Protein AF-A0A8S7CVG8-F1 (afdb_monomer_lite)

Radius of gyration: 18.75 Å; chains: 1; bounding box: 42×32×54 Å

pLDDT: mean 94.74, std 4.39, range [64.75, 98.62]

Structure (mmCIF, N/CA/C/O backbone):
data_AF-A0A8S7CVG8-F1
#
_entry.id   AF-A0A8S7CVG8-F1
#
loop_
_atom_site.group_PDB
_atom_site.id
_atom_site.type_symbol
_atom_site.label_atom_id
_atom_site.label_alt_id
_atom_site.label_comp_id
_atom_site.label_asym_id
_atom_site.label_entity_id
_atom_site.label_seq_id
_atom_site.pdbx_PDB_ins_code
_atom_site.Cartn_x
_atom_site.Cartn_y
_atom_site.Cartn_z
_atom_site.occupancy
_atom_site.B_iso_or_equiv
_atom_site.auth_seq_id
_atom_site.auth_comp_id
_atom_site.auth_asym_id
_atom_site.auth_atom_id
_atom_site.pdbx_PDB_model_num
ATOM 1 N N . MET A 1 1 ? -1.950 18.935 15.451 1.00 64.75 1 MET A N 1
ATOM 2 C CA . MET A 1 1 ? -3.221 18.201 15.255 1.00 64.75 1 MET A CA 1
ATOM 3 C C . MET A 1 1 ? -3.685 17.653 16.594 1.00 64.75 1 MET A C 1
ATOM 5 O O . MET A 1 1 ? -2.954 16.866 17.183 1.00 64.75 1 MET A O 1
ATOM 9 N N . TYR A 1 2 ? -4.849 18.076 17.087 1.00 82.69 2 TYR A N 1
ATOM 10 C CA . TYR A 1 2 ? -5.453 17.504 18.293 1.00 82.69 2 TYR A CA 1
ATOM 11 C C . TYR A 1 2 ? -6.408 16.385 17.879 1.00 82.69 2 TYR A C 1
ATOM 13 O O . TYR A 1 2 ? -7.338 16.638 17.123 1.00 82.69 2 TYR A O 1
ATOM 21 N N . LYS A 1 3 ? -6.162 15.156 18.336 1.00 93.06 3 LYS A N 1
ATOM 22 C CA . LYS A 1 3 ? -7.047 14.007 18.111 1.00 93.06 3 LYS A CA 1
ATOM 23 C C . LYS A 1 3 ? -7.573 13.499 19.451 1.00 93.06 3 LYS A C 1
ATOM 25 O O . LYS A 1 3 ? -6.824 13.476 20.428 1.00 93.06 3 LYS A O 1
ATOM 30 N N . ASN A 1 4 ? -8.829 13.071 19.494 1.00 95.88 4 ASN A N 1
ATOM 31 C CA . ASN A 1 4 ? -9.525 12.680 20.714 1.00 95.88 4 ASN A CA 1
ATOM 32 C C . ASN A 1 4 ? -9.858 11.183 20.705 1.00 95.88 4 ASN A C 1
ATOM 34 O O . ASN A 1 4 ? -10.682 10.721 19.915 1.00 95.88 4 ASN A O 1
ATOM 38 N N . ASN A 1 5 ? -9.249 10.423 21.618 1.00 96.06 5 ASN A N 1
ATOM 39 C CA . ASN A 1 5 ? -9.662 9.045 21.871 1.00 96.06 5 ASN A CA 1
ATOM 40 C C . ASN A 1 5 ? -10.746 8.999 22.960 1.00 96.06 5 ASN A C 1
ATOM 42 O O . ASN A 1 5 ? -10.470 8.665 24.113 1.00 96.06 5 ASN A O 1
ATOM 46 N N . ASN A 1 6 ? -11.987 9.304 22.573 1.00 96.38 6 ASN A N 1
ATOM 47 C CA . ASN A 1 6 ? -13.154 9.308 23.462 1.00 96.38 6 ASN A CA 1
ATOM 48 C C . ASN A 1 6 ? -13.676 7.905 23.841 1.00 96.38 6 ASN A C 1
ATOM 50 O O . ASN A 1 6 ? -14.682 7.790 24.537 1.00 96.38 6 ASN A O 1
ATOM 54 N N . MET A 1 7 ? -13.002 6.833 23.409 1.00 94.88 7 MET A N 1
ATOM 55 C CA . MET A 1 7 ? -13.324 5.449 23.785 1.00 94.88 7 MET A CA 1
ATOM 56 C C . MET A 1 7 ? -12.233 4.812 24.661 1.00 94.88 7 MET A C 1
ATOM 58 O O . MET A 1 7 ? -12.258 3.601 24.893 1.00 94.88 7 MET A O 1
ATOM 62 N N . LYS A 1 8 ? -11.247 5.587 25.133 1.00 92.19 8 LYS A N 1
ATOM 63 C CA . LYS A 1 8 ? -10.140 5.074 25.951 1.00 92.19 8 LYS A CA 1
ATOM 64 C C . LYS A 1 8 ? -10.674 4.343 27.191 1.00 92.19 8 LYS A C 1
ATOM 66 O O . LYS A 1 8 ? -11.494 4.881 27.924 1.00 92.19 8 LYS A O 1
ATOM 71 N N . GLY A 1 9 ? -10.187 3.124 27.425 1.00 89.00 9 GLY A N 1
ATOM 72 C CA . GLY A 1 9 ? -10.584 2.295 28.571 1.00 89.00 9 GLY A CA 1
ATOM 73 C C . GLY A 1 9 ? -11.844 1.450 28.359 1.00 89.00 9 GLY A C 1
ATOM 74 O O . GLY A 1 9 ? -12.121 0.586 29.188 1.00 89.00 9 GLY A O 1
ATOM 75 N N . LYS A 1 10 ? -12.573 1.633 27.249 1.00 89.00 10 LYS A N 1
ATOM 76 C CA . LYS A 1 10 ? -13.617 0.682 26.839 1.00 89.00 10 LYS A CA 1
ATOM 77 C C . LYS A 1 10 ? -12.988 -0.643 26.378 1.00 89.00 10 LYS A C 1
ATOM 79 O O . LYS A 1 10 ? -11.773 -0.722 26.182 1.00 89.00 10 LYS A O 1
ATOM 84 N N . LYS A 1 11 ? -13.814 -1.686 26.264 1.00 89.88 11 LYS A N 1
ATOM 85 C CA . LYS A 1 11 ? -13.422 -3.031 25.813 1.00 89.88 11 LYS A CA 1
ATOM 86 C C . LYS A 1 11 ? -14.361 -3.509 24.709 1.00 89.88 11 LYS A C 1
ATOM 88 O O . LYS A 1 11 ? -15.082 -4.485 24.881 1.00 89.88 11 LYS A O 1
ATOM 93 N N . GLU A 1 12 ? -14.364 -2.787 23.598 1.00 94.12 12 GLU A N 1
ATOM 94 C CA . GLU A 1 12 ? -15.174 -3.153 22.436 1.00 94.12 12 GLU A CA 1
ATOM 95 C C . GLU A 1 12 ? -14.436 -4.141 21.522 1.00 94.12 12 GLU A C 1
ATOM 97 O O . GLU A 1 12 ? -13.200 -4.214 21.500 1.00 94.12 12 GLU A O 1
ATOM 102 N N . LYS A 1 13 ? -15.199 -4.900 20.731 1.00 93.25 13 LYS A N 1
ATOM 103 C CA . LYS A 1 13 ? -14.653 -5.808 19.714 1.00 93.25 13 LYS A CA 1
ATOM 104 C C . LYS A 1 13 ? -13.794 -5.019 18.715 1.00 93.25 13 LYS A C 1
ATOM 106 O O . LYS A 1 13 ? -14.167 -3.930 18.313 1.00 93.25 13 LYS A O 1
ATOM 111 N N . LEU A 1 14 ? -12.650 -5.558 18.291 1.00 95.94 14 LEU A N 1
ATOM 112 C CA . LEU A 1 14 ? -11.735 -4.911 17.330 1.00 95.94 14 LEU A CA 1
ATOM 113 C C . LEU A 1 14 ? -11.187 -3.528 17.748 1.00 95.94 14 LEU A C 1
ATOM 115 O O . LEU A 1 14 ? -10.501 -2.861 16.970 1.00 95.94 14 LEU A O 1
ATOM 119 N N . GLN A 1 15 ? -11.456 -3.060 18.970 1.00 95.94 15 GLN A N 1
ATOM 120 C CA . GLN A 1 15 ? -11.055 -1.722 19.403 1.00 95.94 15 GLN A CA 1
ATOM 121 C C . GLN A 1 15 ? -9.535 -1.547 19.410 1.00 95.94 15 GLN A C 1
ATOM 123 O O . GLN A 1 15 ? -9.024 -0.460 19.132 1.00 95.94 15 GLN A O 1
ATOM 128 N N . THR A 1 16 ? -8.800 -2.615 19.721 1.00 95.44 16 THR A N 1
ATOM 129 C CA . THR A 1 16 ? -7.337 -2.598 19.743 1.00 95.44 16 THR A CA 1
ATOM 130 C C . THR A 1 16 ? -6.778 -2.429 18.330 1.00 95.44 16 THR A C 1
ATOM 132 O O . THR A 1 16 ? -5.875 -1.621 18.110 1.00 95.44 16 THR A O 1
ATOM 135 N N . GLU A 1 17 ? -7.337 -3.146 17.364 1.00 97.44 17 GLU A N 1
ATOM 136 C CA . GLU A 1 17 ? -6.998 -3.127 15.943 1.00 97.44 17 GLU A CA 1
ATOM 137 C C . GLU A 1 17 ? -7.330 -1.759 15.341 1.00 97.44 17 GLU A C 1
ATOM 139 O O . GLU A 1 17 ? -6.474 -1.139 14.702 1.00 97.44 17 GLU A O 1
ATOM 144 N N . ALA A 1 18 ? -8.521 -1.238 15.642 1.00 97.94 18 ALA A N 1
ATOM 145 C CA . ALA A 1 18 ? -8.946 0.096 15.247 1.00 97.94 18 ALA A CA 1
ATOM 146 C C . ALA A 1 18 ? -8.022 1.168 15.828 1.00 97.94 18 ALA A C 1
ATOM 148 O O . ALA A 1 18 ? -7.539 2.032 15.100 1.00 97.94 18 ALA A O 1
ATOM 149 N N . ASN A 1 19 ? -7.700 1.102 17.124 1.00 97.00 19 ASN A N 1
ATOM 150 C CA . ASN A 1 19 ? -6.804 2.066 17.761 1.00 97.00 19 ASN A CA 1
ATOM 151 C C . ASN A 1 19 ? -5.395 2.006 17.150 1.00 97.00 19 ASN A C 1
ATOM 153 O O . ASN A 1 19 ? -4.780 3.047 16.924 1.00 97.00 19 ASN A O 1
ATOM 157 N N . LYS A 1 20 ? -4.881 0.813 16.822 1.00 97.00 20 LYS A N 1
ATOM 158 C CA . LYS A 1 20 ? -3.611 0.660 16.091 1.00 97.00 20 LYS A CA 1
ATOM 159 C C . LYS A 1 20 ? -3.683 1.323 14.710 1.00 97.00 20 LYS A C 1
ATOM 161 O O . LYS A 1 20 ? -2.820 2.141 14.393 1.00 97.00 20 LYS A O 1
ATOM 166 N N . ALA A 1 21 ? -4.706 1.018 13.910 1.00 97.88 21 ALA A N 1
ATOM 167 C CA . ALA A 1 21 ? -4.883 1.589 12.573 1.00 97.88 21 ALA A CA 1
ATOM 168 C C . ALA A 1 21 ? -5.016 3.119 12.614 1.00 97.88 21 ALA A C 1
ATOM 170 O O . ALA A 1 21 ? -4.287 3.823 11.916 1.00 97.88 21 ALA A O 1
ATOM 171 N N . TRP A 1 22 ? -5.859 3.632 13.508 1.00 98.06 22 TRP A N 1
ATOM 172 C CA . TRP A 1 22 ? -6.062 5.058 13.732 1.00 98.06 22 TRP A CA 1
ATOM 173 C C . TRP A 1 22 ? -4.763 5.763 14.130 1.00 98.06 22 TRP A C 1
ATOM 175 O O . TRP A 1 22 ? -4.377 6.760 13.525 1.00 98.06 22 TRP A O 1
ATOM 185 N N . ASN A 1 23 ? -4.017 5.223 15.101 1.00 96.94 23 ASN A N 1
ATOM 186 C CA . ASN A 1 23 ? -2.723 5.783 15.498 1.00 96.94 23 ASN A CA 1
ATOM 187 C C . ASN A 1 23 ? -1.701 5.777 14.354 1.00 96.94 23 ASN A C 1
ATOM 189 O O . ASN A 1 23 ? -0.945 6.743 14.222 1.00 96.94 23 ASN A O 1
ATOM 193 N N . ASN A 1 24 ? -1.708 4.749 13.504 1.00 96.38 24 ASN A N 1
ATOM 194 C CA . ASN A 1 24 ? -0.820 4.666 12.348 1.00 96.38 24 ASN A CA 1
ATOM 195 C C . ASN A 1 24 ? -1.075 5.780 11.321 1.00 96.38 24 ASN A C 1
ATOM 197 O O . ASN A 1 24 ? -0.103 6.296 10.770 1.00 96.38 24 ASN A O 1
ATOM 201 N N . ILE A 1 25 ? -2.330 6.196 11.098 1.00 96.06 25 ILE A N 1
ATOM 202 C CA . ILE A 1 25 ? -2.662 7.329 10.210 1.00 96.06 25 ILE A CA 1
ATOM 203 C C . ILE A 1 25 ? -1.924 8.591 10.675 1.00 96.06 25 ILE A C 1
ATOM 205 O O . ILE A 1 25 ? -1.119 9.160 9.936 1.00 96.06 25 ILE A O 1
ATOM 209 N N . PHE A 1 26 ? -2.134 8.989 11.932 1.00 96.06 26 PHE A N 1
ATOM 210 C CA . PHE A 1 26 ? -1.525 10.205 12.479 1.00 96.06 26 PHE A CA 1
ATOM 211 C C . PHE A 1 26 ? -0.006 10.094 12.615 1.00 96.06 26 PHE A C 1
ATOM 213 O O . PHE A 1 26 ? 0.697 11.074 12.384 1.00 96.06 26 PHE A O 1
ATOM 220 N N . SER A 1 27 ? 0.521 8.912 12.952 1.00 95.38 27 SER A N 1
ATOM 221 C CA . SER A 1 27 ? 1.970 8.688 12.997 1.00 95.38 27 SER A CA 1
ATOM 222 C C . SER A 1 27 ? 2.613 8.911 11.626 1.00 95.38 27 SER A C 1
ATOM 224 O O . SER A 1 27 ? 3.627 9.600 11.533 1.00 95.38 27 SER A O 1
ATOM 226 N N . ARG A 1 28 ? 2.006 8.399 10.543 1.00 93.50 28 ARG A N 1
ATOM 227 C CA . ARG A 1 28 ? 2.498 8.625 9.174 1.00 93.50 28 ARG A CA 1
ATOM 228 C C . ARG A 1 28 ? 2.507 10.109 8.824 1.00 93.50 28 ARG A C 1
ATOM 230 O O . ARG A 1 28 ? 3.519 10.593 8.333 1.00 93.50 28 ARG A O 1
ATOM 237 N N . ILE A 1 29 ? 1.421 10.822 9.110 1.00 93.44 29 ILE A N 1
ATOM 238 C CA . ILE A 1 29 ? 1.299 12.254 8.796 1.00 93.44 29 ILE A CA 1
ATOM 239 C C . ILE A 1 29 ? 2.329 13.085 9.568 1.00 93.44 29 ILE A C 1
ATOM 241 O O . ILE A 1 29 ? 2.999 13.927 8.980 1.00 93.44 29 ILE A O 1
ATOM 245 N N . ASN A 1 30 ? 2.511 12.815 10.861 1.00 92.81 30 ASN A N 1
ATOM 246 C CA . ASN A 1 30 ? 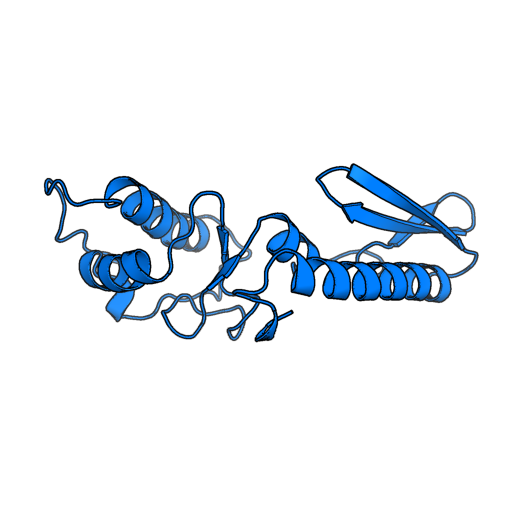3.412 13.606 11.700 1.00 92.81 30 ASN A CA 1
ATOM 247 C C . ASN A 1 30 ? 4.899 13.307 11.450 1.00 92.81 30 ASN A C 1
ATOM 249 O O . ASN A 1 30 ? 5.731 14.191 11.630 1.00 92.81 30 ASN A O 1
ATOM 253 N N . ASN A 1 31 ? 5.242 12.076 11.054 1.00 94.06 31 ASN A N 1
ATOM 254 C CA . ASN A 1 31 ? 6.634 11.613 11.043 1.00 94.06 31 ASN A CA 1
ATOM 255 C C . ASN A 1 31 ? 7.209 11.361 9.640 1.00 94.06 31 ASN A C 1
ATOM 257 O O . ASN A 1 31 ? 8.409 11.125 9.511 1.00 94.06 31 ASN A O 1
ATOM 261 N N . ASN A 1 32 ? 6.397 11.381 8.578 1.00 90.62 32 ASN A N 1
ATOM 262 C CA . ASN A 1 32 ? 6.855 11.067 7.225 1.00 90.62 32 ASN A CA 1
ATOM 263 C C . ASN A 1 32 ? 6.697 12.258 6.271 1.00 90.62 32 ASN A C 1
ATOM 265 O O . ASN A 1 32 ? 5.588 12.656 5.927 1.00 90.62 32 ASN A O 1
ATOM 269 N N . LYS A 1 33 ? 7.820 12.757 5.736 1.00 90.31 33 LYS A N 1
ATOM 270 C CA . LYS A 1 33 ? 7.846 13.857 4.753 1.00 90.31 33 LYS A CA 1
ATOM 271 C C . LYS A 1 33 ? 7.010 13.576 3.496 1.00 90.31 33 LYS A C 1
ATOM 273 O O . LYS A 1 33 ? 6.487 14.515 2.901 1.00 90.31 33 LYS A O 1
ATOM 278 N N . ALA A 1 34 ? 6.847 12.310 3.101 1.00 87.25 34 ALA A N 1
ATOM 279 C CA . ALA A 1 34 ? 5.995 11.925 1.972 1.00 87.25 34 ALA A CA 1
ATOM 280 C C . ALA A 1 34 ? 4.499 12.198 2.226 1.00 87.25 34 ALA A C 1
ATOM 282 O O . ALA A 1 34 ? 3.727 12.285 1.278 1.00 87.25 34 ALA A O 1
ATOM 283 N N . TYR A 1 35 ? 4.100 12.373 3.489 1.00 90.44 35 TYR A N 1
ATOM 284 C CA . TYR A 1 35 ? 2.727 12.641 3.914 1.00 90.44 35 TYR A CA 1
ATOM 285 C C . TYR A 1 35 ? 2.474 14.128 4.214 1.00 90.44 35 TYR A C 1
ATOM 287 O O . TYR A 1 35 ? 1.431 14.468 4.759 1.00 90.44 35 TYR A O 1
ATOM 295 N N . ARG A 1 36 ? 3.384 15.035 3.826 1.00 90.62 36 ARG A N 1
ATOM 296 C CA . ARG A 1 36 ? 3.278 16.478 4.131 1.00 90.62 36 ARG A CA 1
ATOM 297 C C . ARG A 1 36 ? 1.984 17.151 3.648 1.00 90.62 36 ARG A C 1
ATOM 299 O O . ARG A 1 36 ? 1.544 18.110 4.263 1.00 90.62 36 ARG A O 1
ATOM 306 N N . ASN A 1 37 ? 1.408 16.654 2.552 1.00 91.62 37 ASN A N 1
ATOM 307 C CA . ASN A 1 37 ? 0.175 17.175 1.952 1.00 91.62 37 ASN A CA 1
ATOM 308 C C . ASN A 1 37 ? -1.026 16.265 2.245 1.00 91.62 37 ASN A C 1
ATOM 310 O O . ASN A 1 37 ? -2.076 16.426 1.635 1.00 91.62 37 ASN A O 1
ATOM 314 N N . VAL A 1 38 ? -0.850 15.264 3.113 1.00 94.62 38 VAL A N 1
ATOM 315 C CA . VAL A 1 38 ? -1.905 14.316 3.445 1.00 94.62 38 VAL A CA 1
ATOM 316 C C . VAL A 1 38 ? -2.707 14.847 4.622 1.00 94.62 38 VAL A C 1
ATOM 318 O O . VAL A 1 38 ? -2.141 15.189 5.660 1.00 94.62 38 VAL A O 1
ATOM 321 N N . ILE A 1 39 ? -4.026 14.875 4.469 1.00 94.94 39 ILE A N 1
ATOM 322 C CA . ILE A 1 39 ? -4.971 15.326 5.488 1.00 94.94 39 ILE A CA 1
ATOM 323 C C . ILE A 1 39 ? -5.832 14.166 5.997 1.00 94.94 39 ILE A C 1
ATOM 325 O O . ILE A 1 39 ? -5.880 13.087 5.405 1.00 94.94 39 ILE A O 1
ATOM 329 N N . VAL A 1 40 ? -6.508 14.390 7.120 1.00 96.75 40 VAL A N 1
ATOM 330 C CA . VAL A 1 40 ? -7.519 13.487 7.686 1.00 96.75 40 VAL A CA 1
ATOM 331 C C . VAL A 1 40 ? -8.834 14.255 7.719 1.00 96.75 40 VAL A C 1
ATOM 333 O O . VAL A 1 40 ? -8.822 15.435 8.069 1.00 96.75 40 VAL A O 1
ATOM 336 N N . CYS A 1 41 ? -9.954 13.624 7.358 1.00 95.94 41 CYS A N 1
ATOM 337 C CA . CYS A 1 41 ? -11.260 14.263 7.495 1.00 95.94 41 CYS A CA 1
ATOM 338 C C . CYS A 1 41 ? -11.541 14.614 8.966 1.00 95.94 41 CYS A C 1
ATOM 340 O O . CYS A 1 41 ? -11.099 13.921 9.886 1.00 95.94 41 CYS A O 1
ATOM 342 N N . ASN A 1 42 ? -12.293 15.694 9.191 1.00 96.69 42 ASN A N 1
ATOM 343 C CA . ASN A 1 42 ? -12.553 16.216 10.537 1.00 96.69 42 ASN A CA 1
ATOM 344 C C . ASN A 1 42 ? -13.171 15.162 11.471 1.00 96.69 42 ASN A C 1
ATOM 346 O O . ASN A 1 42 ? -12.821 15.086 12.647 1.00 96.69 42 ASN A O 1
ATOM 350 N N . GLU A 1 43 ? -14.044 14.308 10.941 1.00 97.19 43 GLU A N 1
ATOM 351 C CA . GLU A 1 43 ? -14.729 13.265 11.705 1.00 97.19 43 GLU A CA 1
ATOM 352 C C . GLU A 1 43 ? -13.750 12.254 12.308 1.00 97.19 43 GLU A C 1
ATOM 354 O O . GLU A 1 43 ? -13.904 11.864 13.463 1.00 97.19 43 GLU A O 1
ATOM 359 N N . TRP A 1 44 ? -12.699 11.877 11.576 1.00 97.69 44 TRP A N 1
ATOM 360 C CA . TRP A 1 44 ? -11.710 10.891 12.019 1.00 97.69 44 TRP A CA 1
ATOM 361 C C . TRP A 1 44 ? -10.699 11.440 13.035 1.00 97.69 44 TRP A C 1
ATOM 363 O O . TRP A 1 44 ? -9.850 10.688 13.513 1.00 97.69 44 TRP A O 1
ATOM 373 N N . PHE A 1 45 ? -10.793 12.709 13.446 1.00 97.50 45 PHE A N 1
ATOM 374 C CA . PHE A 1 45 ? -10.088 13.191 14.642 1.00 97.50 45 PHE A CA 1
ATOM 375 C C . PHE A 1 45 ? -10.711 12.683 15.944 1.00 97.50 45 PHE A C 1
ATOM 377 O O . PHE A 1 45 ? -10.029 12.669 16.972 1.00 97.50 45 PHE A O 1
ATOM 384 N N . THR A 1 46 ? -11.962 12.227 15.902 1.00 97.94 46 THR A N 1
ATOM 385 C CA . THR A 1 46 ? -12.632 11.551 17.012 1.00 97.94 46 THR A CA 1
ATOM 386 C C . THR A 1 46 ? -12.574 10.044 16.784 1.00 97.94 46 THR A C 1
ATOM 388 O O . THR A 1 46 ? -13.045 9.537 15.768 1.00 97.94 46 THR A O 1
ATOM 391 N N . PHE A 1 47 ? -11.987 9.306 17.728 1.00 98.25 47 PHE A N 1
ATOM 392 C CA . PHE A 1 47 ? -11.726 7.877 17.541 1.00 98.25 47 PHE A CA 1
ATOM 393 C C . PHE A 1 47 ? -12.999 7.042 17.345 1.00 98.25 47 PHE A C 1
ATOM 395 O O . PHE A 1 47 ? -12.980 6.130 16.529 1.00 98.25 47 PHE A O 1
ATOM 402 N N . SER A 1 48 ? -14.097 7.347 18.045 1.00 97.94 48 SER A N 1
ATOM 403 C CA . SER A 1 48 ? -15.376 6.632 17.858 1.00 97.94 48 SER A CA 1
ATOM 404 C C . SER A 1 48 ? -15.908 6.714 16.425 1.00 97.94 48 SER A C 1
ATOM 406 O O . SER A 1 48 ? -16.317 5.687 15.902 1.00 97.94 48 SER A O 1
ATOM 408 N N . ASN A 1 49 ? -15.808 7.867 15.760 1.00 98.31 49 ASN A N 1
ATOM 409 C CA . ASN A 1 49 ? -16.242 8.019 14.365 1.00 98.31 49 ASN A CA 1
ATOM 410 C C . ASN A 1 49 ? -15.385 7.171 13.408 1.00 98.31 49 ASN A C 1
ATOM 412 O O . ASN A 1 49 ? -15.896 6.532 12.493 1.00 98.31 49 ASN A O 1
ATOM 416 N N . PHE A 1 50 ? -14.061 7.134 13.618 1.00 98.44 50 PHE A N 1
ATOM 417 C CA . PHE A 1 50 ? -13.195 6.222 12.861 1.00 98.44 50 PHE A CA 1
ATOM 418 C C . PHE A 1 50 ? -13.526 4.757 13.164 1.00 98.44 50 PHE A C 1
ATOM 420 O O . PHE A 1 50 ? -13.536 3.932 12.258 1.00 98.44 50 PHE A O 1
ATOM 427 N N . TYR A 1 51 ? -13.771 4.431 14.434 1.00 98.38 51 TYR A N 1
ATOM 428 C CA . TYR A 1 51 ? -14.090 3.082 14.886 1.00 98.38 51 TYR A CA 1
ATOM 429 C C . TYR A 1 51 ? -15.389 2.563 14.257 1.00 98.38 51 TYR A C 1
ATOM 431 O O . TYR A 1 51 ? -15.408 1.424 13.807 1.00 98.38 51 TYR A O 1
ATOM 439 N N . GLU A 1 52 ? -16.424 3.400 14.159 1.00 97.94 52 GLU A N 1
ATOM 440 C CA . GLU A 1 52 ? -17.687 3.076 13.485 1.00 97.94 52 GLU A CA 1
ATOM 441 C C . GLU A 1 52 ? -17.473 2.726 12.007 1.00 97.94 52 GLU A C 1
ATOM 443 O O . GLU A 1 52 ? -17.926 1.689 11.543 1.00 97.94 52 GLU A O 1
ATOM 448 N N . TRP A 1 53 ? -16.672 3.504 11.276 1.00 98.19 53 TRP A N 1
ATOM 449 C CA . TRP A 1 53 ? -16.301 3.122 9.911 1.00 98.19 53 TRP A CA 1
ATOM 450 C C . TRP A 1 53 ? -15.434 1.851 9.877 1.00 98.19 53 TRP A C 1
ATOM 452 O O . TRP A 1 53 ? -15.576 1.000 8.997 1.00 98.19 53 TRP A O 1
ATOM 462 N N . PHE A 1 54 ? -14.512 1.707 10.829 1.00 98.31 54 PHE A N 1
ATOM 463 C CA . PHE A 1 54 ? -13.563 0.599 10.874 1.00 98.31 54 PHE A CA 1
ATOM 464 C C . PHE A 1 54 ? -14.263 -0.751 11.037 1.00 98.31 54 PHE A C 1
ATOM 466 O O . PHE A 1 54 ? -13.867 -1.702 10.369 1.00 98.31 54 PHE A O 1
ATOM 473 N N . ILE A 1 55 ? -15.279 -0.860 11.897 1.00 97.50 55 ILE A N 1
ATOM 474 C CA . ILE A 1 55 ? -15.944 -2.146 12.170 1.00 97.50 55 ILE A CA 1
ATOM 475 C C . ILE A 1 55 ? -16.599 -2.755 10.923 1.00 97.50 55 ILE A C 1
ATOM 477 O O . ILE A 1 55 ? -16.565 -3.975 10.770 1.00 97.50 55 ILE A O 1
ATOM 481 N N . ASP A 1 56 ? -17.097 -1.923 10.009 1.00 96.56 56 ASP A N 1
ATOM 482 C CA . ASP A 1 56 ? -17.752 -2.374 8.775 1.00 96.56 56 ASP A CA 1
ATOM 483 C C . ASP A 1 56 ? -16.746 -2.693 7.655 1.00 96.56 56 ASP A C 1
ATOM 485 O O . ASP A 1 56 ? -16.990 -3.518 6.766 1.00 96.56 56 ASP A O 1
ATOM 489 N N . ASN A 1 57 ? -15.579 -2.046 7.690 1.00 96.88 57 ASN A N 1
ATOM 490 C CA . ASN A 1 57 ? -14.609 -2.075 6.594 1.00 96.88 57 ASN A CA 1
ATOM 491 C C . ASN A 1 57 ? -13.376 -2.935 6.879 1.00 96.88 57 ASN A C 1
ATOM 493 O O . ASN A 1 57 ? -12.693 -3.350 5.940 1.00 96.88 57 ASN A O 1
ATOM 497 N N . TYR A 1 58 ? -13.074 -3.207 8.147 1.00 97.69 58 TYR A N 1
ATOM 498 C CA . TYR A 1 58 ? -11.889 -3.955 8.531 1.00 97.69 58 TYR A CA 1
ATOM 499 C C . TYR A 1 58 ? -11.936 -5.392 8.015 1.00 97.69 58 TYR A C 1
ATOM 501 O O . TYR A 1 58 ? -12.934 -6.104 8.126 1.00 97.69 58 TYR A O 1
ATOM 509 N N . VAL A 1 59 ? -10.797 -5.826 7.486 1.00 96.69 59 VAL A N 1
ATOM 510 C CA . VAL A 1 59 ? -10.537 -7.215 7.125 1.00 96.69 59 VAL A CA 1
ATOM 511 C C . VAL A 1 59 ? -9.212 -7.598 7.758 1.00 96.69 59 VAL A C 1
ATOM 513 O O . VAL A 1 59 ? -8.208 -6.895 7.601 1.00 96.69 59 VAL A O 1
ATOM 516 N N . GLU A 1 60 ? -9.205 -8.700 8.501 1.00 96.19 60 GLU A N 1
ATOM 517 C CA . GLU A 1 60 ? -7.996 -9.177 9.159 1.00 96.19 60 GLU A CA 1
ATOM 518 C C . GLU A 1 60 ? -6.879 -9.435 8.133 1.00 96.19 60 GLU A C 1
ATOM 520 O O . GLU A 1 60 ? -7.101 -9.966 7.045 1.00 96.19 60 GLU A O 1
ATOM 525 N N . GLY A 1 61 ? -5.665 -8.982 8.455 1.00 95.12 61 GLY A N 1
ATOM 526 C CA . GLY A 1 61 ? -4.499 -9.079 7.571 1.00 95.12 61 GLY A CA 1
ATOM 527 C C . GLY A 1 61 ? -4.452 -8.069 6.413 1.00 95.12 61 GLY A C 1
ATOM 528 O O . GLY A 1 61 ? -3.413 -7.958 5.757 1.00 95.12 61 GLY A O 1
ATOM 529 N N . TRP A 1 62 ? -5.517 -7.300 6.165 1.00 97.06 62 TRP A N 1
ATOM 530 C CA . TRP A 1 62 ? -5.543 -6.278 5.116 1.00 97.06 62 TRP A CA 1
ATOM 531 C C . TRP A 1 62 ? -5.006 -4.932 5.625 1.00 97.06 62 TRP A C 1
ATOM 533 O O . TRP A 1 62 ? -4.932 -4.654 6.824 1.00 97.06 62 TRP A O 1
ATOM 543 N N . GLN A 1 63 ? -4.594 -4.074 4.696 1.00 96.50 63 GLN A N 1
ATOM 544 C CA . GLN A 1 63 ? -3.985 -2.777 4.959 1.00 96.50 63 GLN A CA 1
ATOM 545 C C . GLN A 1 63 ? -4.947 -1.649 4.599 1.00 96.50 63 GLN A C 1
ATOM 547 O O . GLN A 1 63 ? -5.486 -1.636 3.498 1.00 96.50 63 GLN A O 1
ATOM 552 N N . LEU A 1 64 ? -5.106 -0.686 5.510 1.00 96.94 64 LEU A N 1
ATOM 553 C CA . LEU A 1 64 ? -5.801 0.568 5.233 1.00 96.94 64 LEU A CA 1
ATOM 554 C C . LEU A 1 64 ? -4.975 1.408 4.257 1.00 96.94 64 LEU A C 1
ATOM 556 O O . LEU A 1 64 ? -3.817 1.735 4.553 1.00 96.94 64 LEU A O 1
ATOM 560 N N . ASP A 1 65 ? -5.579 1.782 3.138 1.00 95.31 65 ASP A N 1
ATOM 561 C CA . ASP A 1 65 ? -4.934 2.544 2.079 1.00 95.31 65 ASP A CA 1
ATOM 562 C C . ASP A 1 65 ? -5.836 3.672 1.561 1.00 95.31 65 ASP A C 1
ATOM 564 O O . ASP A 1 65 ? -7.050 3.503 1.489 1.00 95.31 65 ASP A O 1
ATOM 568 N N . LYS A 1 66 ? -5.240 4.825 1.230 1.00 92.62 66 LYS A N 1
ATOM 569 C CA . LYS A 1 66 ? -5.944 6.017 0.713 1.00 92.62 66 LYS A CA 1
ATOM 570 C C . LYS A 1 66 ? -5.685 6.282 -0.776 1.00 92.62 66 LYS A C 1
ATOM 572 O O . LYS A 1 66 ? -6.297 7.157 -1.377 1.00 92.62 66 LYS A O 1
ATOM 577 N N . ASP A 1 67 ? -4.689 5.601 -1.339 1.00 90.56 67 ASP A N 1
ATOM 578 C CA . ASP A 1 67 ? -4.099 5.907 -2.642 1.00 90.56 67 ASP A CA 1
ATO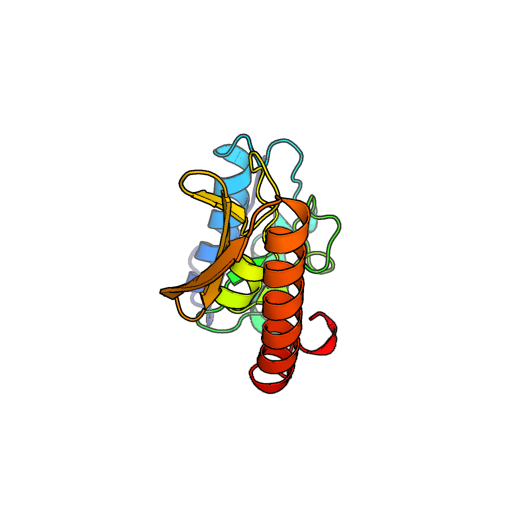M 579 C C . ASP A 1 67 ? -4.779 5.150 -3.789 1.00 90.56 67 ASP A C 1
ATOM 581 O O . ASP A 1 67 ? -4.494 5.437 -4.952 1.00 90.56 67 ASP A O 1
ATOM 585 N N . ILE A 1 68 ? -5.654 4.189 -3.468 1.00 92.12 68 ILE A N 1
ATOM 586 C CA . ILE A 1 68 ? -6.328 3.332 -4.451 1.00 92.12 68 ILE A CA 1
ATOM 587 C C . ILE A 1 68 ? -7.681 3.904 -4.890 1.00 92.12 68 ILE A C 1
ATOM 589 O O . ILE A 1 68 ? -7.932 3.976 -6.087 1.00 92.12 68 ILE A O 1
ATOM 593 N N . VAL A 1 69 ? -8.541 4.309 -3.948 1.00 89.44 69 VAL A N 1
ATOM 594 C CA . VAL A 1 69 ? -9.904 4.800 -4.257 1.00 89.44 69 VAL A CA 1
ATOM 595 C C . VAL A 1 69 ? -10.044 6.318 -4.163 1.00 89.44 69 VAL A C 1
ATOM 597 O O . VAL A 1 69 ? -10.922 6.892 -4.797 1.00 89.44 69 VAL A O 1
ATOM 600 N N . GLY A 1 70 ? -9.196 6.972 -3.367 1.00 82.88 70 GLY A N 1
ATOM 601 C CA . GLY A 1 70 ? -9.258 8.408 -3.129 1.00 82.88 70 GLY A CA 1
ATOM 602 C C . GLY A 1 70 ? -8.373 9.242 -4.057 1.00 82.88 70 GLY A C 1
ATOM 603 O O . GLY A 1 70 ? -7.777 8.771 -5.023 1.00 82.88 70 GLY A O 1
ATOM 604 N N . ASP A 1 71 ? -8.224 10.508 -3.683 1.00 83.25 71 ASP A N 1
ATOM 605 C CA . ASP A 1 71 ? -7.316 11.488 -4.291 1.00 83.25 71 ASP A CA 1
ATOM 606 C C . ASP A 1 71 ? -5.822 11.200 -4.006 1.00 83.25 71 ASP A C 1
ATOM 608 O O . ASP A 1 71 ? -4.929 11.852 -4.551 1.00 83.25 71 ASP A O 1
ATOM 612 N N . GLY A 1 72 ? -5.531 10.220 -3.142 1.00 84.69 72 GLY A N 1
ATOM 613 C CA . GLY A 1 72 ? -4.191 9.911 -2.645 1.00 84.69 72 GLY A CA 1
ATOM 614 C C . GLY A 1 72 ? -3.661 10.898 -1.601 1.00 84.69 72 GLY A C 1
ATOM 615 O O . GLY A 1 72 ? -2.517 10.778 -1.150 1.00 84.69 72 GLY A O 1
ATOM 616 N N . THR A 1 73 ? -4.476 11.856 -1.164 1.00 92.25 73 THR A N 1
ATOM 617 C CA . THR A 1 73 ? -4.107 12.906 -0.207 1.00 92.25 73 THR A CA 1
ATOM 618 C C . THR A 1 73 ? -5.011 12.974 1.016 1.00 92.25 73 THR A C 1
ATOM 620 O O . THR A 1 73 ? -4.623 13.592 2.001 1.00 92.25 73 THR A O 1
ATOM 623 N N . THR A 1 74 ? -6.142 12.276 1.040 1.00 95.69 74 THR A N 1
ATOM 624 C CA . THR A 1 74 ? -7.104 12.369 2.143 1.00 95.69 74 THR A CA 1
ATOM 625 C C . THR A 1 74 ? -7.343 11.013 2.800 1.00 95.69 74 THR A C 1
ATOM 627 O O . THR A 1 74 ? -7.687 10.042 2.138 1.00 95.69 74 THR A O 1
ATOM 630 N N . TYR A 1 75 ? -7.191 10.929 4.124 1.00 96.88 75 TYR A N 1
ATOM 631 C CA . TYR A 1 75 ? -7.759 9.830 4.907 1.00 96.88 75 TYR A CA 1
ATOM 632 C C . TYR A 1 75 ? -9.195 10.175 5.300 1.00 96.88 75 TYR A C 1
ATOM 634 O O . TYR A 1 75 ? -9.435 11.182 5.967 1.00 96.88 75 TYR A O 1
ATOM 642 N N . GLY A 1 76 ? -10.143 9.332 4.909 1.00 96.81 76 GLY A N 1
ATOM 643 C CA . GLY A 1 76 ? -11.554 9.477 5.247 1.00 96.81 76 GLY A CA 1
ATOM 644 C C . GLY A 1 76 ? -12.387 8.340 4.656 1.00 96.81 76 GLY A C 1
ATOM 645 O O . GLY A 1 76 ? -11.879 7.589 3.821 1.00 96.81 76 GLY A O 1
ATOM 646 N N . PRO A 1 77 ? -13.669 8.222 5.036 1.00 96.00 77 PRO A N 1
ATOM 647 C CA . PRO A 1 77 ? -14.495 7.058 4.708 1.00 96.00 77 PRO A CA 1
ATOM 648 C C . PRO A 1 77 ? -14.687 6.834 3.201 1.00 96.00 77 PRO A C 1
ATOM 650 O O . PRO A 1 77 ? -14.813 5.695 2.771 1.00 96.00 77 PRO A O 1
ATOM 653 N N . GLN A 1 78 ? -14.663 7.903 2.400 1.00 94.19 78 GLN A N 1
ATOM 654 C CA . GLN A 1 78 ? -14.802 7.849 0.936 1.00 94.19 78 GLN A CA 1
ATOM 655 C C . GLN A 1 78 ? -13.466 7.696 0.192 1.00 94.19 78 GLN A C 1
ATOM 657 O O . GLN A 1 78 ? -13.450 7.408 -0.998 1.00 94.19 78 GLN A O 1
ATOM 662 N N . HIS A 1 79 ? -12.343 7.915 0.878 1.00 95.06 79 HIS A N 1
ATOM 663 C CA . HIS A 1 79 ? -11.009 7.925 0.271 1.00 95.06 79 HIS A CA 1
ATOM 664 C C . HIS A 1 79 ? -10.182 6.707 0.670 1.00 95.06 79 HIS A C 1
ATOM 666 O O . HIS A 1 79 ? -9.127 6.463 0.090 1.00 95.06 79 HIS A O 1
ATOM 672 N N . CYS A 1 80 ? -10.635 5.957 1.674 1.00 96.38 80 CYS A N 1
ATOM 673 C CA . CYS A 1 80 ? -9.914 4.832 2.229 1.00 96.38 80 CYS A CA 1
ATOM 674 C C . CYS A 1 80 ? -10.599 3.505 1.950 1.00 96.38 80 CYS A C 1
ATOM 676 O O . CYS A 1 80 ? -11.819 3.390 1.973 1.00 96.38 80 CYS A O 1
ATOM 678 N N . ILE A 1 81 ? -9.777 2.477 1.787 1.00 96.56 81 ILE A N 1
ATOM 679 C CA . ILE A 1 81 ? -10.222 1.099 1.662 1.00 96.56 81 ILE A CA 1
ATOM 680 C C . ILE A 1 81 ? -9.218 0.168 2.341 1.00 96.56 81 ILE A C 1
ATOM 682 O O . ILE A 1 81 ? -8.022 0.460 2.410 1.00 96.56 81 ILE A O 1
ATOM 686 N N . TYR A 1 82 ? -9.698 -0.957 2.863 1.00 97.44 82 TYR A N 1
ATOM 687 C CA . TYR A 1 82 ? -8.823 -2.063 3.230 1.00 97.44 82 TYR A CA 1
ATOM 688 C C . TYR A 1 82 ? -8.520 -2.900 1.993 1.00 97.44 82 TYR A C 1
ATOM 690 O O . TYR A 1 82 ? -9.437 -3.315 1.288 1.00 97.44 82 TYR A O 1
ATOM 698 N N . VAL A 1 83 ? -7.243 -3.193 1.753 1.00 97.19 83 VAL A N 1
ATOM 699 C CA . VAL A 1 83 ? -6.805 -4.068 0.656 1.00 97.19 83 VAL A CA 1
ATOM 700 C C . VAL A 1 83 ? -5.737 -5.062 1.116 1.00 97.19 83 VAL A C 1
ATOM 702 O O . VAL A 1 83 ? -4.980 -4.770 2.047 1.00 97.19 83 VAL A O 1
ATOM 705 N N . PRO A 1 84 ? -5.593 -6.222 0.458 1.00 95.94 84 PRO A N 1
ATOM 706 C CA . PRO A 1 84 ? -4.452 -7.101 0.671 1.00 95.94 84 PRO A CA 1
ATOM 707 C C . PRO A 1 84 ? -3.126 -6.365 0.443 1.00 95.94 84 PRO A C 1
ATOM 709 O O . PRO A 1 84 ? -3.009 -5.504 -0.432 1.00 95.94 84 PRO A O 1
ATOM 712 N N . LYS A 1 85 ? -2.081 -6.754 1.183 1.00 93.94 85 LYS A N 1
ATOM 713 C CA . LYS A 1 85 ? -0.734 -6.169 1.046 1.00 93.94 85 LYS A CA 1
ATOM 714 C C . LYS A 1 85 ? -0.223 -6.195 -0.399 1.00 93.94 85 LYS A C 1
ATOM 716 O O . LYS A 1 85 ? 0.443 -5.259 -0.834 1.00 93.94 85 LYS A O 1
ATOM 721 N N . GLU A 1 86 ? -0.510 -7.260 -1.139 1.00 94.12 86 GLU A N 1
ATOM 722 C CA . GLU A 1 86 ? -0.076 -7.385 -2.531 1.00 94.12 86 GLU A CA 1
ATOM 723 C C . GLU A 1 86 ? -0.776 -6.408 -3.477 1.00 94.12 86 GLU A C 1
ATOM 725 O O . GLU A 1 86 ? -0.114 -5.837 -4.343 1.00 94.12 86 GLU A O 1
ATOM 730 N N . VAL A 1 87 ? -2.064 -6.135 -3.255 1.00 95.69 87 VAL A N 1
ATOM 731 C CA . VAL A 1 87 ? -2.806 -5.110 -3.993 1.00 95.69 87 VAL A CA 1
ATOM 732 C C . VAL A 1 87 ? -2.186 -3.747 -3.703 1.00 95.69 87 VAL A C 1
ATOM 734 O O . VAL A 1 87 ? -1.799 -3.043 -4.633 1.00 95.69 87 VAL A O 1
ATOM 737 N N . ASN A 1 88 ? -1.966 -3.408 -2.427 1.00 94.31 88 ASN A N 1
ATOM 738 C CA . ASN A 1 88 ? -1.320 -2.143 -2.073 1.00 94.31 88 ASN A CA 1
ATOM 739 C C . ASN A 1 88 ? 0.042 -1.980 -2.780 1.00 94.31 88 ASN A C 1
ATOM 741 O O . ASN A 1 88 ? 0.304 -0.987 -3.458 1.00 94.31 88 ASN A O 1
ATOM 745 N N . LEU A 1 89 ? 0.906 -2.999 -2.723 1.00 91.75 89 LEU A N 1
ATOM 746 C CA . LEU A 1 89 ? 2.211 -2.960 -3.393 1.00 91.75 89 LEU A CA 1
ATOM 747 C C . LEU A 1 89 ? 2.102 -2.802 -4.920 1.00 91.75 89 LEU A C 1
ATOM 749 O O . LEU A 1 89 ? 2.905 -2.070 -5.518 1.00 91.75 89 LEU A O 1
ATOM 753 N N . LEU A 1 90 ? 1.123 -3.450 -5.556 1.00 93.81 90 LEU A N 1
ATOM 754 C CA . LEU A 1 90 ? 0.917 -3.390 -7.003 1.00 93.81 90 LEU A CA 1
ATOM 755 C C . LEU A 1 90 ? 0.449 -2.006 -7.475 1.00 93.81 90 LEU A C 1
ATOM 757 O O . LEU A 1 90 ? 0.894 -1.546 -8.532 1.00 93.81 90 LEU A O 1
ATOM 761 N N . PHE A 1 91 ? -0.353 -1.302 -6.676 1.00 92.31 91 PHE A N 1
ATOM 762 C CA . PHE A 1 91 ? -0.869 0.037 -6.993 1.00 92.31 91 PHE A CA 1
ATOM 763 C C . PHE A 1 91 ? 0.003 1.180 -6.460 1.00 92.31 91 PHE A C 1
ATOM 765 O O . PHE A 1 91 ? -0.053 2.293 -6.980 1.00 92.31 91 PHE A O 1
ATOM 772 N N . ARG A 1 92 ? 0.899 0.901 -5.504 1.00 89.62 92 ARG A N 1
ATOM 773 C CA . ARG A 1 92 ? 1.824 1.892 -4.943 1.00 89.62 92 ARG A CA 1
ATOM 774 C C . ARG A 1 92 ? 2.585 2.650 -6.030 1.00 89.62 92 ARG A C 1
ATOM 776 O O . ARG A 1 92 ? 3.297 2.041 -6.839 1.00 89.62 92 ARG A O 1
ATOM 783 N N . LYS A 1 93 ? 2.519 3.979 -5.972 1.00 86.81 93 LYS A N 1
ATOM 784 C CA . LYS A 1 93 ? 3.329 4.890 -6.789 1.00 86.81 93 LYS A CA 1
ATOM 785 C C . LYS A 1 93 ? 4.744 4.955 -6.208 1.00 86.81 93 LYS A C 1
ATOM 787 O O . LYS A 1 93 ? 4.920 5.187 -5.014 1.00 86.81 93 LYS A O 1
ATOM 792 N N . VAL A 1 94 ? 5.758 4.710 -7.035 1.00 84.38 94 VAL A N 1
ATOM 793 C CA . VAL A 1 94 ? 7.172 4.740 -6.627 1.00 84.38 94 VAL A CA 1
ATOM 794 C C . VAL A 1 94 ? 7.921 5.638 -7.597 1.00 84.38 94 VAL A C 1
ATOM 796 O O . VAL A 1 94 ? 7.777 5.479 -8.805 1.00 84.38 94 VAL A O 1
ATOM 799 N N . LYS A 1 95 ? 8.718 6.573 -7.075 1.00 87.06 95 LYS A N 1
ATOM 800 C CA . LYS A 1 95 ? 9.633 7.364 -7.899 1.00 87.06 95 LYS A CA 1
ATOM 801 C C . LYS A 1 95 ? 10.862 6.510 -8.206 1.00 87.06 95 LYS A C 1
ATOM 803 O O . LYS A 1 95 ? 11.621 6.184 -7.297 1.00 87.06 95 LYS A O 1
ATOM 808 N N . THR A 1 96 ? 11.028 6.136 -9.466 1.00 90.44 96 THR A N 1
ATOM 809 C CA . THR A 1 96 ? 12.144 5.326 -9.972 1.00 90.44 96 THR A CA 1
ATOM 810 C C . THR A 1 96 ? 12.904 6.089 -11.053 1.00 90.44 96 THR A C 1
ATOM 812 O O . THR A 1 96 ? 12.389 7.061 -11.598 1.00 90.44 96 THR A O 1
ATOM 815 N N . THR A 1 97 ? 14.136 5.669 -11.351 1.00 93.69 97 THR A N 1
ATOM 816 C CA . THR A 1 97 ? 14.945 6.251 -12.441 1.00 93.69 97 THR A CA 1
ATOM 817 C C . THR A 1 97 ? 14.322 5.996 -13.814 1.00 93.69 97 THR A C 1
ATOM 819 O O . THR A 1 97 ? 14.356 6.864 -14.678 1.00 93.69 97 THR A O 1
ATOM 822 N N . TYR A 1 98 ? 13.754 4.804 -13.996 1.00 92.00 98 TYR A N 1
ATOM 823 C CA . TYR A 1 98 ? 12.974 4.409 -15.169 1.00 92.00 98 TYR A CA 1
ATOM 824 C C . TYR A 1 98 ? 11.492 4.353 -14.760 1.00 92.00 98 TYR A C 1
ATOM 826 O O . TYR A 1 98 ? 11.057 5.121 -13.902 1.00 92.00 98 TYR A O 1
ATOM 834 N N . SER A 1 99 ? 10.720 3.410 -15.282 1.00 90.94 99 SER A N 1
ATOM 835 C CA . SER A 1 99 ? 9.364 3.103 -14.825 1.00 90.94 99 SER A CA 1
ATOM 836 C C . SER A 1 99 ? 9.342 2.067 -13.691 1.00 90.94 99 SER A C 1
ATOM 838 O O . SER A 1 99 ? 10.317 1.356 -13.419 1.00 90.94 99 SER A O 1
ATOM 840 N N . LYS A 1 100 ? 8.207 1.989 -12.982 1.00 93.38 100 LYS A N 1
ATOM 841 C CA . LYS A 1 100 ? 7.986 0.974 -11.943 1.00 93.38 100 LYS A CA 1
ATOM 842 C C . LYS A 1 100 ? 8.204 -0.415 -12.547 1.00 93.38 100 LYS A C 1
ATOM 844 O O . LYS A 1 100 ? 7.642 -0.725 -13.585 1.00 93.38 100 LYS A O 1
ATOM 849 N N . GLY A 1 101 ? 8.991 -1.246 -11.866 1.00 95.62 101 GLY A N 1
ATOM 850 C CA . GLY A 1 101 ? 9.295 -2.601 -12.329 1.00 95.62 101 GLY A CA 1
ATOM 851 C C . GLY A 1 101 ? 10.415 -2.688 -13.366 1.00 95.62 101 GLY A C 1
ATOM 852 O O . GLY A 1 101 ? 10.725 -3.794 -13.791 1.00 95.62 101 GLY A O 1
ATOM 853 N N . VAL A 1 102 ? 11.065 -1.576 -13.726 1.00 97.62 102 VAL A N 1
ATOM 854 C CA . VAL A 1 102 ? 12.201 -1.564 -14.658 1.00 97.62 102 VAL A CA 1
ATOM 855 C C . VAL A 1 102 ? 13.491 -1.156 -13.944 1.00 97.62 102 VAL A C 1
ATOM 857 O O . VAL A 1 102 ? 13.537 -0.178 -13.197 1.00 97.62 102 VAL A O 1
ATOM 860 N N . THR A 1 103 ? 14.565 -1.907 -14.184 1.00 97.06 103 THR A N 1
ATOM 861 C CA . THR A 1 103 ? 15.914 -1.643 -13.655 1.00 97.06 103 THR A CA 1
ATOM 862 C C . THR A 1 103 ? 16.972 -1.831 -14.739 1.00 97.06 103 THR A C 1
ATOM 864 O O . THR A 1 103 ? 16.783 -2.613 -15.667 1.00 97.06 103 THR A O 1
ATOM 867 N N . LYS A 1 104 ? 18.109 -1.129 -14.640 1.00 97.75 104 LYS A N 1
ATOM 868 C CA . LYS A 1 104 ? 19.244 -1.351 -15.548 1.00 97.75 104 LYS A CA 1
ATOM 869 C C . LYS A 1 104 ? 19.825 -2.745 -15.301 1.00 97.75 104 LYS A C 1
ATOM 871 O O . LYS A 1 104 ? 19.958 -3.148 -14.147 1.00 97.75 104 LYS A O 1
ATOM 876 N N . ASN A 1 105 ? 20.171 -3.464 -16.368 1.00 97.56 105 ASN A N 1
ATOM 877 C CA . ASN A 1 105 ? 20.819 -4.771 -16.276 1.00 97.56 105 ASN A CA 1
ATOM 878 C C . ASN A 1 105 ? 21.816 -4.958 -17.431 1.00 97.56 105 ASN A C 1
ATOM 880 O O . ASN A 1 105 ? 21.413 -5.185 -18.572 1.00 97.56 105 ASN A O 1
ATOM 884 N N . GLY A 1 106 ? 23.114 -4.832 -17.141 1.00 96.06 106 GLY A N 1
ATOM 885 C CA . GLY A 1 106 ? 24.166 -4.860 -18.161 1.00 96.06 106 GLY A CA 1
ATOM 886 C C . GLY A 1 106 ? 23.953 -3.783 -19.229 1.00 96.06 106 GLY A C 1
ATOM 887 O O . GLY A 1 106 ? 23.729 -2.614 -18.911 1.00 96.06 106 GLY A O 1
ATOM 888 N N . SER A 1 107 ? 23.987 -4.179 -20.502 1.00 95.69 107 SER A N 1
ATOM 889 C CA . SER A 1 107 ? 23.682 -3.287 -21.626 1.00 95.69 107 SER A CA 1
ATOM 890 C C . SER A 1 107 ? 22.184 -2.981 -21.770 1.00 95.69 107 SER A C 1
ATOM 892 O O . SER A 1 107 ? 21.841 -1.931 -22.311 1.00 95.69 107 SER A O 1
ATOM 894 N N . GLY A 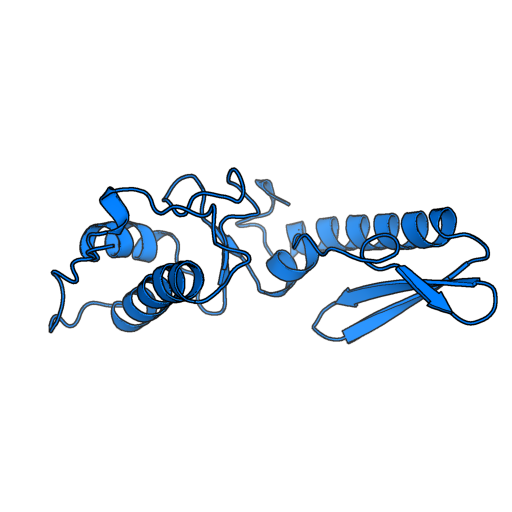1 108 ? 21.294 -3.815 -21.222 1.00 97.94 108 GLY A N 1
ATOM 895 C CA . GLY A 1 108 ? 19.839 -3.699 -21.357 1.00 97.94 108 GLY A CA 1
ATOM 896 C C . GLY A 1 108 ? 19.113 -3.206 -20.101 1.00 97.94 108 GLY A C 1
ATOM 897 O O . GLY A 1 108 ? 19.687 -2.537 -19.233 1.00 97.94 108 GLY A O 1
ATOM 898 N N . TYR A 1 109 ? 17.822 -3.528 -20.032 1.00 98.62 109 TYR A N 1
ATOM 899 C CA . TYR A 1 109 ? 16.876 -3.154 -18.983 1.00 98.62 109 TYR A CA 1
ATOM 900 C C . TYR A 1 109 ? 16.038 -4.367 -18.591 1.00 98.62 109 TYR A C 1
ATOM 902 O O . TYR A 1 109 ? 15.393 -4.987 -19.430 1.00 98.62 109 TYR A O 1
ATOM 910 N N . GLN A 1 110 ? 16.052 -4.726 -17.315 1.00 98.44 110 GLN A N 1
ATOM 911 C CA . GLN A 1 110 ? 15.292 -5.851 -16.799 1.00 98.44 110 GLN A CA 1
ATOM 912 C C . GLN A 1 110 ? 13.915 -5.391 -16.323 1.00 98.44 110 GLN A C 1
ATOM 914 O O . GLN A 1 110 ? 13.808 -4.461 -15.520 1.00 98.44 110 GLN A O 1
ATOM 919 N N . ALA A 1 111 ? 12.884 -6.100 -16.773 1.00 98.44 111 ALA A N 1
ATOM 920 C CA . ALA A 1 111 ? 11.535 -5.996 -16.241 1.00 98.44 111 ALA A CA 1
ATOM 921 C C . ALA A 1 111 ? 11.356 -6.990 -15.081 1.00 98.44 111 ALA A C 1
ATOM 923 O O . ALA A 1 111 ? 11.809 -8.139 -15.150 1.00 98.44 111 ALA A O 1
ATOM 924 N N . GLN A 1 112 ? 10.708 -6.566 -13.999 1.00 97.50 112 GLN A N 1
ATOM 925 C CA . GLN A 1 112 ? 10.459 -7.394 -12.822 1.00 97.50 112 GLN A CA 1
ATOM 926 C C . GLN A 1 112 ? 9.179 -6.993 -12.086 1.00 97.50 112 GLN A C 1
ATOM 928 O O . GLN A 1 112 ? 8.831 -5.816 -11.997 1.00 97.50 112 GLN A O 1
ATOM 933 N N . ILE A 1 113 ? 8.506 -7.978 -11.498 1.00 96.00 113 ILE A N 1
ATOM 934 C CA . ILE A 1 113 ? 7.280 -7.798 -10.715 1.00 96.00 113 ILE A CA 1
ATOM 935 C C . ILE A 1 113 ? 7.376 -8.584 -9.410 1.00 96.00 113 ILE A C 1
ATOM 937 O O . ILE A 1 113 ? 7.961 -9.661 -9.369 1.00 96.00 113 ILE A O 1
ATOM 941 N N . THR A 1 114 ? 6.819 -8.050 -8.324 1.00 92.00 114 THR A N 1
ATOM 942 C CA . THR A 1 114 ? 6.748 -8.774 -7.049 1.00 92.00 114 THR A CA 1
ATOM 943 C C . THR A 1 114 ? 5.376 -9.416 -6.895 1.00 92.00 114 THR A C 1
ATOM 945 O O . THR A 1 114 ? 4.378 -8.702 -6.838 1.00 92.00 114 THR A O 1
ATOM 948 N N . ILE A 1 115 ? 5.334 -10.742 -6.779 1.00 89.75 115 ILE A N 1
ATOM 949 C CA . ILE A 1 115 ? 4.121 -11.542 -6.553 1.00 89.75 115 ILE A CA 1
ATOM 950 C C . ILE A 1 115 ? 4.384 -12.444 -5.347 1.00 89.75 115 ILE A C 1
ATOM 952 O O . ILE A 1 115 ? 5.445 -13.056 -5.262 1.00 89.75 115 ILE A O 1
ATOM 956 N N . ASN A 1 116 ? 3.461 -12.504 -4.381 1.00 84.06 116 ASN A N 1
ATOM 957 C CA . ASN A 1 116 ? 3.616 -13.310 -3.158 1.00 84.06 116 ASN A CA 1
ATOM 958 C C . ASN A 1 116 ? 4.948 -13.068 -2.418 1.00 84.06 116 ASN A C 1
ATOM 960 O O . ASN A 1 116 ? 5.570 -13.987 -1.898 1.00 84.06 116 ASN A O 1
ATOM 964 N N . SER A 1 117 ? 5.400 -11.809 -2.376 1.00 84.50 117 SER A N 1
ATOM 965 C CA . SER A 1 117 ? 6.703 -11.384 -1.827 1.00 84.50 117 SER A CA 1
ATOM 966 C C . SER A 1 117 ? 7.948 -11.866 -2.589 1.00 84.50 117 SER A C 1
ATOM 968 O O . SER A 1 117 ? 9.055 -11.489 -2.214 1.00 84.50 117 SER A O 1
ATOM 970 N N . ASN A 1 118 ? 7.788 -12.595 -3.694 1.00 91.06 118 ASN A N 1
ATOM 971 C CA . ASN A 1 118 ? 8.880 -13.017 -4.565 1.00 91.06 118 ASN A CA 1
ATOM 972 C C . ASN A 1 118 ? 9.042 -12.039 -5.727 1.00 91.06 118 ASN A C 1
ATOM 974 O O . ASN A 1 118 ? 8.077 -11.717 -6.421 1.00 91.06 118 ASN A O 1
ATOM 978 N N . ASN A 1 119 ? 10.266 -11.558 -5.949 1.00 92.81 119 ASN A N 1
ATOM 979 C CA . ASN A 1 119 ? 10.580 -10.704 -7.089 1.00 92.81 119 ASN A CA 1
ATOM 980 C C . ASN A 1 119 ? 10.869 -11.571 -8.324 1.00 92.81 119 ASN A C 1
ATOM 982 O O . ASN A 1 119 ? 11.918 -12.203 -8.425 1.00 92.81 119 ASN A O 1
ATOM 986 N N . MET A 1 120 ? 9.911 -11.619 -9.243 1.00 96.25 120 MET A N 1
ATOM 987 C CA . MET A 1 120 ? 9.988 -12.377 -10.484 1.00 96.25 120 MET A CA 1
ATOM 988 C C . MET A 1 120 ? 10.624 -11.536 -11.586 1.00 96.25 12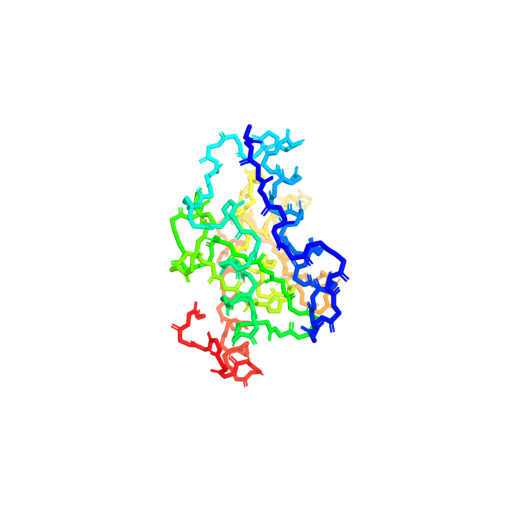0 MET A C 1
ATOM 990 O O . MET A 1 120 ? 10.221 -10.395 -11.824 1.00 96.25 120 MET A O 1
ATOM 994 N N . LYS A 1 121 ? 11.596 -12.122 -12.289 1.00 97.81 121 LYS A N 1
ATOM 995 C CA . LYS A 1 121 ? 12.228 -11.524 -13.468 1.00 97.81 121 LYS A CA 1
ATOM 996 C C . LYS A 1 121 ? 11.384 -11.852 -14.697 1.00 97.81 121 LYS A C 1
ATOM 998 O O . LYS A 1 121 ? 11.108 -13.019 -14.945 1.00 97.81 121 LYS A O 1
ATOM 1003 N N . LEU A 1 122 ? 10.996 -10.833 -15.454 1.00 98.00 122 LEU A N 1
ATOM 1004 C CA . LEU A 1 122 ? 10.137 -10.964 -16.637 1.00 98.00 122 LEU A CA 1
ATOM 1005 C C . LEU A 1 122 ? 10.937 -10.998 -17.947 1.00 98.00 122 LEU A C 1
ATOM 1007 O O . LEU A 1 122 ? 10.397 -11.335 -18.991 1.00 98.00 122 LEU A O 1
ATOM 1011 N N . GLY A 1 123 ? 12.225 -10.655 -17.886 1.00 98.25 123 GLY A N 1
ATOM 1012 C CA . GLY A 1 123 ? 13.124 -10.608 -19.036 1.00 98.25 123 GLY A CA 1
ATOM 1013 C C . GLY A 1 123 ? 14.085 -9.428 -18.948 1.00 98.25 123 GLY A C 1
ATOM 1014 O O . GLY A 1 123 ? 13.947 -8.566 -18.079 1.00 98.25 123 GLY A O 1
ATOM 1015 N N . THR A 1 124 ? 15.077 -9.404 -19.838 1.00 98.56 124 THR A N 1
ATOM 1016 C CA . THR A 1 124 ? 15.949 -8.242 -20.070 1.00 98.56 124 THR A CA 1
ATOM 1017 C C . THR A 1 124 ? 15.816 -7.820 -21.523 1.00 98.56 124 THR A C 1
ATOM 1019 O O . THR A 1 124 ? 15.903 -8.660 -22.413 1.00 98.56 124 THR A O 1
ATOM 1022 N N . TYR A 1 125 ? 15.608 -6.526 -21.741 1.00 98.50 125 TYR A N 1
ATOM 1023 C CA . TYR A 1 125 ? 15.262 -5.939 -23.026 1.00 98.50 125 TYR A CA 1
ATOM 1024 C C . TYR A 1 125 ? 16.275 -4.859 -23.427 1.00 98.50 125 TYR A C 1
ATOM 1026 O O . TYR A 1 125 ? 16.873 -4.232 -22.545 1.00 98.50 125 TYR A O 1
ATOM 1034 N N . PRO A 1 126 ? 16.487 -4.618 -24.731 1.00 98.31 126 PRO A N 1
ATOM 1035 C CA . PRO A 1 126 ? 17.384 -3.566 -25.208 1.00 98.31 126 PRO A CA 1
ATOM 1036 C C . PRO A 1 126 ? 16.989 -2.158 -24.746 1.00 98.31 126 PRO A C 1
ATOM 1038 O O . PRO A 1 126 ? 17.866 -1.349 -24.437 1.00 98.31 126 PRO A O 1
ATOM 1041 N N . THR A 1 127 ? 15.688 -1.865 -24.654 1.00 98.19 127 THR A N 1
ATOM 1042 C CA . THR A 1 127 ? 15.179 -0.525 -24.322 1.00 98.19 127 THR A CA 1
ATOM 1043 C C . THR A 1 127 ? 14.357 -0.487 -23.030 1.00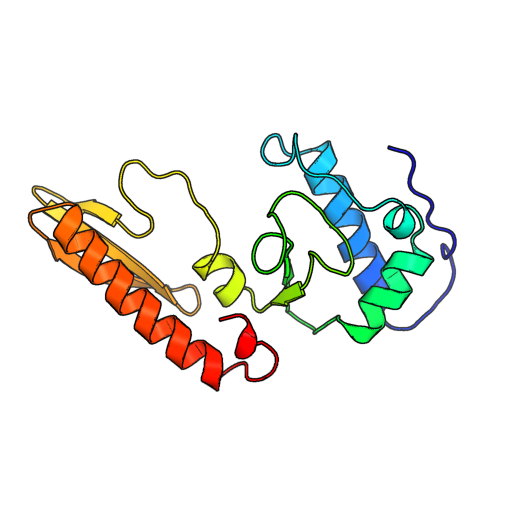 98.19 127 THR A C 1
ATOM 1045 O O . THR A 1 127 ? 13.788 -1.488 -22.590 1.00 98.19 127 THR A O 1
ATOM 1048 N N . VAL A 1 128 ? 14.258 0.705 -22.425 1.00 98.12 128 VAL A N 1
ATOM 1049 C CA . VAL A 1 128 ? 13.364 0.954 -21.277 1.00 98.12 128 VAL A CA 1
ATOM 1050 C C . VAL A 1 128 ? 11.909 0.670 -21.653 1.00 98.12 128 VAL A C 1
ATOM 1052 O O . VAL A 1 128 ? 11.197 0.053 -20.871 1.00 98.12 128 VAL A O 1
ATOM 1055 N N . GLN A 1 129 ? 11.485 1.085 -22.851 1.00 98.19 129 GLN A N 1
ATOM 1056 C CA . GLN A 1 129 ? 10.103 0.957 -23.312 1.00 98.19 129 GLN A CA 1
ATOM 1057 C C . GLN A 1 129 ? 9.674 -0.509 -23.466 1.00 98.19 129 GLN A C 1
ATOM 1059 O O . GLN A 1 129 ? 8.575 -0.873 -23.061 1.00 98.19 129 GLN A O 1
ATOM 1064 N N . GLU A 1 130 ? 10.537 -1.375 -23.998 1.00 98.44 130 GLU A N 1
ATOM 1065 C CA . GLU A 1 130 ? 10.244 -2.811 -24.099 1.00 98.44 130 GLU A CA 1
ATOM 1066 C C . GLU A 1 130 ? 10.147 -3.476 -22.720 1.00 98.44 130 GLU A C 1
ATOM 1068 O O . GLU A 1 130 ? 9.227 -4.258 -22.474 1.00 98.44 130 GLU A O 1
ATOM 1073 N N . ALA A 1 131 ? 11.049 -3.127 -21.794 1.00 98.56 131 ALA A N 1
ATOM 1074 C CA . ALA A 1 131 ? 10.982 -3.614 -20.417 1.00 98.56 131 ALA A CA 1
ATOM 1075 C C . ALA A 1 131 ? 9.720 -3.114 -19.692 1.00 98.56 131 ALA A C 1
ATOM 1077 O O . ALA A 1 131 ? 9.096 -3.857 -18.934 1.00 98.56 131 ALA A O 1
ATOM 1078 N N . GLU A 1 132 ? 9.313 -1.872 -19.948 1.00 97.94 132 GLU A N 1
ATOM 1079 C CA . GLU A 1 132 ? 8.079 -1.304 -19.414 1.00 97.94 132 GLU A CA 1
ATOM 1080 C C . GLU A 1 132 ? 6.848 -2.027 -19.955 1.00 97.94 132 GLU A C 1
ATOM 1082 O O . GLU A 1 132 ? 5.998 -2.435 -19.168 1.00 97.94 132 GLU A O 1
ATOM 1087 N N . ASN A 1 133 ? 6.783 -2.286 -21.262 1.00 98.38 133 ASN A N 1
ATOM 1088 C CA . ASN A 1 133 ? 5.698 -3.059 -21.867 1.00 98.38 133 ASN A CA 1
ATOM 1089 C C . ASN A 1 133 ? 5.596 -4.466 -21.259 1.00 98.38 133 ASN A C 1
ATOM 1091 O O . ASN A 1 133 ? 4.501 -4.919 -20.924 1.00 98.38 133 ASN A O 1
ATOM 1095 N N . ALA A 1 134 ? 6.729 -5.143 -21.046 1.00 98.50 134 ALA A N 1
ATOM 1096 C CA . ALA A 1 134 ? 6.755 -6.447 -20.386 1.00 98.50 134 ALA A CA 1
ATOM 1097 C C . ALA A 1 134 ? 6.220 -6.383 -18.944 1.00 98.50 134 ALA A C 1
ATOM 1099 O O . ALA A 1 134 ? 5.421 -7.230 -18.537 1.00 98.50 134 ALA A O 1
ATOM 1100 N N . TYR A 1 135 ? 6.608 -5.356 -18.181 1.00 97.94 135 TYR A N 1
ATOM 1101 C CA . TYR A 1 135 ? 6.070 -5.121 -16.842 1.00 97.94 135 TYR A CA 1
ATOM 1102 C C . TYR A 1 135 ? 4.565 -4.815 -16.863 1.00 97.94 135 TYR A C 1
ATOM 1104 O O . TYR A 1 135 ? 3.827 -5.362 -16.044 1.00 97.94 135 TYR A O 1
ATOM 1112 N N . LEU A 1 136 ? 4.093 -3.969 -17.784 1.00 97.44 136 LEU A N 1
ATOM 1113 C CA . LEU A 1 136 ? 2.682 -3.593 -17.897 1.00 97.44 136 LEU A CA 1
ATOM 1114 C C . LEU A 1 136 ? 1.802 -4.796 -18.243 1.00 97.44 136 LEU A C 1
ATOM 1116 O O . LEU A 1 136 ? 0.766 -4.976 -17.604 1.00 97.44 136 LEU A O 1
ATOM 1120 N N . ASN A 1 137 ? 2.249 -5.661 -19.156 1.00 98.25 137 ASN A N 1
ATOM 1121 C CA . ASN A 1 137 ? 1.559 -6.911 -19.483 1.00 98.25 137 ASN A CA 1
ATOM 1122 C C . ASN A 1 137 ? 1.472 -7.846 -18.266 1.00 98.25 137 ASN A C 1
ATOM 1124 O O . ASN A 1 137 ? 0.395 -8.338 -17.933 1.00 98.25 137 ASN A O 1
ATOM 1128 N N . ALA A 1 138 ? 2.581 -8.046 -17.546 1.00 97.94 138 ALA A N 1
ATOM 1129 C CA . ALA A 1 138 ? 2.580 -8.866 -16.333 1.00 97.94 138 ALA A CA 1
ATOM 1130 C C . ALA A 1 138 ? 1.700 -8.267 -15.222 1.00 97.94 138 ALA A C 1
ATOM 1132 O O . ALA A 1 138 ? 0.996 -8.993 -14.519 1.00 97.94 138 ALA A O 1
ATOM 1133 N N . ARG A 1 139 ? 1.706 -6.937 -15.072 1.00 96.81 139 ARG A N 1
ATOM 1134 C CA . ARG A 1 139 ? 0.849 -6.222 -14.121 1.00 96.81 139 ARG A CA 1
ATOM 1135 C C . ARG A 1 139 ? -0.628 -6.380 -14.471 1.00 96.81 139 ARG A C 1
ATOM 1137 O O . ARG A 1 139 ? -1.411 -6.601 -13.555 1.00 96.81 139 ARG A O 1
ATOM 1144 N N . TYR A 1 140 ? -0.996 -6.271 -15.747 1.00 97.56 140 TYR A N 1
ATOM 1145 C CA . TYR A 1 140 ? -2.369 -6.473 -16.209 1.00 97.56 140 TYR A CA 1
ATOM 1146 C C . TYR A 1 140 ? -2.861 -7.885 -15.876 1.00 97.56 140 TYR A C 1
ATOM 1148 O O . TYR A 1 140 ? -3.858 -8.029 -15.177 1.00 97.56 140 TYR A O 1
ATOM 1156 N N . ASN A 1 141 ? -2.096 -8.917 -16.246 1.00 97.50 141 ASN A N 1
ATOM 1157 C CA . ASN A 1 141 ? -2.448 -10.304 -15.927 1.00 97.50 141 ASN A CA 1
ATOM 1158 C C . ASN A 1 141 ? -2.605 -10.516 -14.415 1.00 97.50 141 ASN A C 1
ATOM 1160 O O . ASN A 1 141 ? -3.566 -11.138 -13.967 1.00 97.50 141 ASN A O 1
ATOM 1164 N N . ARG A 1 142 ? -1.706 -9.932 -13.607 1.00 97.12 142 ARG A N 1
ATOM 1165 C CA . ARG A 1 142 ? -1.813 -10.035 -12.150 1.00 97.12 142 ARG A CA 1
ATOM 1166 C C . ARG A 1 142 ? -3.060 -9.337 -11.602 1.00 97.12 142 ARG A C 1
ATOM 1168 O O . ARG A 1 142 ? -3.634 -9.828 -10.638 1.00 97.12 142 ARG A O 1
ATOM 1175 N N . ILE A 1 143 ? -3.484 -8.213 -12.178 1.00 97.19 143 ILE A N 1
ATOM 1176 C CA . ILE A 1 143 ? -4.734 -7.539 -11.791 1.00 97.19 143 ILE A CA 1
ATOM 1177 C C . ILE A 1 143 ? -5.939 -8.448 -12.062 1.00 97.19 143 ILE A C 1
ATOM 1179 O O . ILE A 1 143 ? -6.777 -8.606 -11.176 1.00 97.19 143 ILE A O 1
ATOM 1183 N N . GLU A 1 144 ? -5.993 -9.098 -13.225 1.00 98.00 144 GLU A N 1
ATOM 1184 C CA . GLU A 1 144 ? -7.080 -10.025 -13.569 1.00 98.00 144 GLU A CA 1
ATOM 1185 C C . GLU A 1 144 ? -7.139 -11.231 -12.618 1.00 98.00 144 GLU A C 1
ATOM 1187 O O . GLU A 1 144 ? -8.210 -11.592 -12.131 1.00 98.00 144 GLU A O 1
ATOM 1192 N N . GLU A 1 145 ? -5.991 -11.796 -12.237 1.00 97.25 145 GLU A N 1
ATOM 1193 C CA . GLU A 1 145 ? -5.933 -12.833 -11.198 1.00 97.25 145 GLU A CA 1
ATOM 1194 C C . GLU A 1 145 ? -6.430 -12.321 -9.836 1.00 97.25 145 GLU A C 1
ATOM 1196 O O . GLU A 1 145 ? -7.189 -13.000 -9.142 1.00 97.25 145 GLU A O 1
ATOM 1201 N N . LEU A 1 146 ? -6.017 -11.114 -9.435 1.00 96.62 146 LEU A N 1
ATOM 1202 C CA . LEU A 1 146 ? -6.399 -10.522 -8.151 1.00 96.62 146 LEU A CA 1
ATOM 1203 C C . LEU A 1 146 ? -7.904 -10.230 -8.067 1.00 96.62 146 LEU A C 1
ATOM 1205 O O . LEU A 1 146 ? -8.461 -10.345 -6.977 1.00 96.62 146 LEU A O 1
ATOM 1209 N N . LYS A 1 147 ? -8.574 -9.915 -9.183 1.00 97.69 147 LYS A N 1
ATOM 1210 C CA . LYS A 1 147 ? -10.043 -9.778 -9.237 1.00 97.69 147 LYS A CA 1
ATOM 1211 C C . LYS A 1 147 ? -10.756 -11.076 -8.868 1.00 97.69 147 LYS A C 1
ATOM 1213 O O . LYS A 1 147 ? -11.763 -11.039 -8.166 1.00 97.69 147 LYS A O 1
ATOM 1218 N N . ILE A 1 148 ? -10.213 -12.213 -9.303 1.00 97.81 148 ILE A N 1
ATOM 1219 C CA . ILE A 1 148 ? -10.759 -13.541 -8.999 1.00 97.81 148 ILE A CA 1
ATOM 1220 C C . ILE A 1 148 ? -10.474 -13.916 -7.539 1.00 97.81 148 ILE A C 1
ATOM 1222 O O . ILE A 1 148 ? -11.359 -14.410 -6.846 1.00 97.81 148 ILE A O 1
ATOM 1226 N N . ILE A 1 149 ? -9.254 -13.655 -7.056 1.00 96.69 149 ILE A N 1
ATOM 1227 C CA . ILE A 1 149 ? -8.845 -13.971 -5.676 1.00 96.69 149 ILE A CA 1
ATOM 1228 C C . ILE A 1 149 ? -9.599 -13.099 -4.658 1.00 96.69 149 ILE A C 1
ATOM 1230 O O . ILE A 1 149 ? -9.960 -13.574 -3.580 1.00 96.69 149 ILE A O 1
ATOM 1234 N N . TYR A 1 150 ? -9.854 -11.831 -4.989 1.00 96.75 150 TYR A N 1
ATOM 1235 C CA . TYR A 1 150 ? -10.456 -10.847 -4.090 1.00 96.75 150 TYR A CA 1
ATOM 1236 C C . TYR A 1 150 ? -11.739 -10.235 -4.669 1.00 96.75 150 TYR A C 1
ATOM 1238 O O . TYR A 1 150 ? -11.788 -9.027 -4.926 1.00 96.75 150 TYR A O 1
ATOM 1246 N N . PRO A 1 151 ? -12.828 -11.018 -4.791 1.00 96.12 151 PRO A N 1
ATOM 1247 C CA . PRO A 1 151 ? -14.072 -10.548 -5.403 1.00 96.12 151 PRO A CA 1
ATOM 1248 C C . PRO A 1 151 ? -14.661 -9.317 -4.693 1.00 96.12 151 PRO A C 1
ATOM 1250 O O . PRO A 1 151 ? -15.248 -8.456 -5.342 1.00 96.12 151 PRO A O 1
ATOM 1253 N N . ARG A 1 152 ? -14.428 -9.164 -3.377 1.00 94.38 152 ARG A N 1
ATOM 1254 C CA . ARG A 1 152 ? -14.867 -7.997 -2.582 1.00 94.38 152 ARG A CA 1
ATOM 1255 C C . ARG A 1 152 ? -14.346 -6.658 -3.124 1.00 94.38 152 ARG A C 1
ATOM 1257 O O . ARG A 1 152 ? -15.018 -5.644 -2.967 1.00 94.38 152 ARG A O 1
ATOM 1264 N N . ILE A 1 153 ? -13.166 -6.644 -3.741 1.00 95.81 153 ILE A N 1
ATOM 1265 C CA . ILE A 1 153 ? -12.523 -5.429 -4.266 1.00 95.81 153 ILE A CA 1
ATOM 1266 C C . ILE A 1 153 ? -12.327 -5.479 -5.784 1.00 95.81 153 ILE A C 1
ATOM 1268 O O . ILE A 1 153 ? -11.684 -4.599 -6.339 1.00 95.81 153 ILE A O 1
ATOM 1272 N N . ALA A 1 154 ? -12.905 -6.458 -6.484 1.00 96.12 154 ALA A N 1
ATOM 1273 C CA . ALA A 1 154 ? -12.728 -6.601 -7.930 1.00 96.12 154 ALA A CA 1
ATOM 1274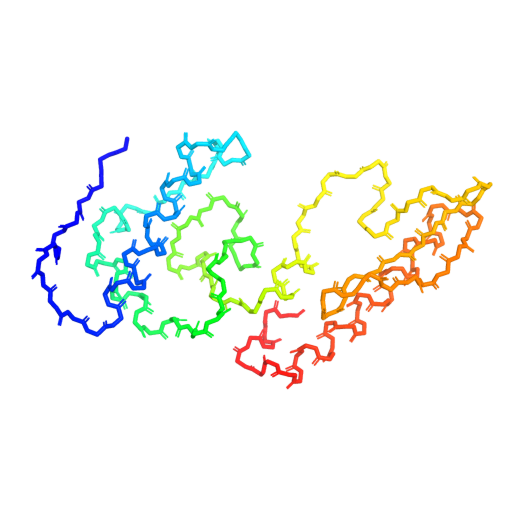 C C . ALA A 1 154 ? -13.182 -5.364 -8.728 1.00 96.12 154 ALA A C 1
ATOM 1276 O O . ALA A 1 154 ? -12.630 -5.086 -9.784 1.00 96.12 154 ALA A O 1
ATOM 1277 N N . HIS A 1 155 ? -14.148 -4.601 -8.208 1.00 93.50 155 HIS A N 1
ATOM 1278 C CA . HIS A 1 155 ? -14.663 -3.378 -8.831 1.00 93.50 155 HIS A CA 1
ATOM 1279 C C . HIS A 1 155 ? -13.691 -2.181 -8.790 1.00 93.50 155 HIS A C 1
ATOM 1281 O O . HIS A 1 155 ? -13.924 -1.204 -9.497 1.00 93.50 155 HIS A O 1
ATOM 1287 N N . ILE A 1 156 ? -12.633 -2.236 -7.969 1.00 91.62 156 ILE A N 1
ATOM 1288 C CA . ILE A 1 156 ? -11.596 -1.187 -7.880 1.00 91.62 156 ILE A CA 1
ATOM 1289 C C . ILE A 1 156 ? -10.237 -1.622 -8.448 1.00 91.62 156 ILE A C 1
ATOM 1291 O O . ILE A 1 156 ? -9.291 -0.833 -8.434 1.00 91.62 156 ILE A O 1
ATOM 1295 N N . LEU A 1 157 ? -10.118 -2.883 -8.875 1.00 91.00 157 LEU A N 1
ATOM 1296 C CA . LEU A 1 157 ? -8.915 -3.445 -9.491 1.00 91.00 157 LEU A CA 1
ATOM 1297 C C . LEU A 1 157 ? -8.987 -3.300 -11.011 1.00 91.00 157 LEU A C 1
ATOM 1299 O O . LEU A 1 157 ? -7.924 -3.026 -11.607 1.00 91.00 157 LEU A O 1
#

Secondary structure (DSSP, 8-state):
---B-TTTT---TTHHHHHHHHHHHHHHHHH-GGGTT-EE-GGGGBHHHHHHHHHHH--TT-EEESTTTS-SSEESTTT-EEE-HHHHHHH-----SSSTTEEEETTEEEEEEEETTEEEEEEEESSHHHHHHHHHHHHHHHHHHHHHH-GGGGGG-

Organism: Escherichia coli (NCBI:txid562)

Foldseek 3Di:
DQADAPCPPPDDPCLVVLVVQLVVVVCCCVPPPVLVQAEEPPQSSYSVSSVVLCVVQDDPQWHKAQQQQHPRRYHDSRRIHTGHPLVCVLRDDDDDPADPQWDDDVQWIWGWDADPNDIDTQDTDNDSVVSVVSNVVVSVVVLVVVCVVCVVCVVRD

InterPro domains:
  IPR016177 DNA-binding domain superfamily [SSF54171] (100-142)

Sequence (157 aa):
MYKNNNMKGKKEKLQTEANKAWNNIFSRINNNKAYRNVIVCNEWFTFSNFYEWFIDNYVEGWQLDKDIVGDGTTYGPQHCIYVPKEVNLLFRKVKTTYSKGVTKNGSGYQAQITINSNNMKLGTYPTVQEAENAYLNARYNRIEELKIIYPRIAHIL